Protein AF-A0A0N8PS92-F1 (afdb_monomer_lite)

pLDDT: mean 71.62, std 15.94, range [40.56, 91.94]

Sequence (60 aa):
MPPRAVSGRWRGYKVERCGAPQKESGNILIADDEAATISMLGDLLTEEGYSVDGVGSGTA

Radius of gyration: 24.45 Å; chains: 1; bounding box: 78×32×32 Å

InterPro domains:
  IPR001789 Signal transduction response regulator, receiver domain [PS50110] (27-60)
  IPR011006 CheY-like superfamily [SSF52172] (26-58)

Organism: NCBI:txid186479

Secondary structure (DSSP, 8-state):
-PPPP-----------------S---EEEEEES-HHHHHH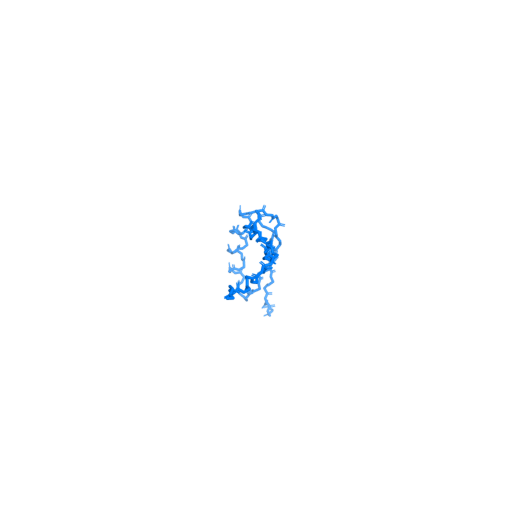HHHHHHHTT-EEEEEE----

Structure (mmCIF, N/CA/C/O backbone):
data_AF-A0A0N8PS92-F1
#
_entry.id   AF-A0A0N8PS92-F1
#
loop_
_atom_site.group_PDB
_atom_site.id
_atom_site.type_symbol
_atom_site.label_atom_id
_atom_site.label_alt_id
_atom_site.label_comp_id
_atom_site.label_asym_id
_atom_site.label_entity_id
_atom_site.label_seq_id
_atom_site.pdbx_PDB_ins_code
_atom_site.Cartn_x
_atom_site.Cartn_y
_atom_site.Cartn_z
_atom_site.occupancy
_atom_site.B_iso_or_equiv
_atom_site.auth_seq_id
_atom_site.auth_comp_id
_atom_site.auth_asym_id
_atom_site.auth_atom_id
_atom_site.pdbx_PDB_model_num
ATOM 1 N N . MET A 1 1 ? -67.934 -27.708 13.620 1.00 46.34 1 MET A N 1
ATOM 2 C CA . MET A 1 1 ? -66.538 -28.188 13.719 1.00 46.34 1 MET A CA 1
ATOM 3 C C . MET A 1 1 ? -65.618 -26.986 13.552 1.00 46.34 1 MET A C 1
ATOM 5 O O . MET A 1 1 ? -65.791 -26.301 12.551 1.00 46.34 1 MET A O 1
ATOM 9 N N . PRO A 1 2 ? -64.730 -26.654 14.502 1.00 51.19 2 PRO A N 1
ATOM 10 C CA . PRO A 1 2 ? -63.787 -25.552 14.320 1.00 51.19 2 PRO A CA 1
ATOM 11 C C . PRO A 1 2 ? -62.550 -26.006 13.518 1.00 51.19 2 PRO A C 1
ATOM 13 O O . PRO A 1 2 ? -62.199 -27.190 13.565 1.00 51.19 2 PRO A O 1
ATOM 16 N N . PRO A 1 3 ? -61.879 -25.103 12.781 1.00 52.03 3 PRO A N 1
ATOM 17 C CA . PRO A 1 3 ? -60.664 -25.439 12.048 1.00 52.03 3 PRO A CA 1
ATOM 18 C C . PRO A 1 3 ? -59.502 -25.698 13.019 1.00 52.03 3 PRO A C 1
ATOM 20 O O . PRO A 1 3 ? -59.320 -24.991 14.010 1.00 52.03 3 PRO A O 1
ATOM 23 N N . ARG A 1 4 ? -58.708 -26.737 12.737 1.00 55.03 4 ARG A N 1
ATOM 24 C CA . ARG A 1 4 ? -57.496 -27.074 13.496 1.00 55.03 4 ARG A CA 1
ATOM 25 C C . ARG A 1 4 ? -56.436 -25.993 13.277 1.00 55.03 4 ARG A C 1
ATOM 27 O O . ARG A 1 4 ? -55.943 -25.834 12.165 1.00 55.03 4 ARG A O 1
ATOM 34 N N . ALA A 1 5 ? -56.057 -25.292 14.342 1.00 55.94 5 ALA A N 1
ATOM 35 C CA . ALA A 1 5 ? -54.879 -24.436 14.343 1.00 55.94 5 ALA A CA 1
ATOM 36 C C . ALA A 1 5 ? -53.612 -25.308 14.252 1.00 55.94 5 ALA A C 1
ATOM 38 O O . ALA A 1 5 ? -53.359 -26.139 15.125 1.00 55.94 5 ALA A O 1
ATOM 39 N N . VAL A 1 6 ? -52.817 -25.127 13.196 1.00 60.06 6 VAL A N 1
ATOM 40 C CA . VAL A 1 6 ? -51.453 -25.664 13.115 1.00 60.06 6 VAL A CA 1
ATOM 41 C C . VAL A 1 6 ? -50.561 -24.768 13.968 1.00 60.06 6 VAL A C 1
ATOM 43 O O . VAL A 1 6 ? -50.245 -23.641 13.593 1.00 60.06 6 VAL A O 1
ATOM 46 N N . SER A 1 7 ? -50.159 -25.261 15.138 1.00 57.66 7 SER A N 1
ATOM 47 C CA . SER A 1 7 ? -49.140 -24.634 15.978 1.00 57.66 7 SER A CA 1
ATOM 48 C C . SER A 1 7 ? -47.753 -24.902 15.387 1.00 57.66 7 SER A C 1
ATOM 50 O O . SER A 1 7 ? -46.973 -25.723 15.867 1.00 57.66 7 SER A O 1
ATOM 52 N N . GLY A 1 8 ? -47.440 -24.201 14.298 1.00 49.34 8 GLY A N 1
ATOM 53 C CA . GLY A 1 8 ? -46.083 -24.129 13.775 1.00 49.34 8 GLY A CA 1
ATOM 54 C C . GLY A 1 8 ? -45.183 -23.456 14.808 1.00 49.34 8 GLY A C 1
ATOM 55 O O . GLY A 1 8 ? -45.228 -22.242 14.990 1.00 49.34 8 GLY A O 1
ATOM 56 N N . ARG A 1 9 ? -44.377 -24.246 15.521 1.00 64.38 9 ARG A N 1
ATOM 57 C CA . ARG A 1 9 ? -43.287 -23.748 16.362 1.00 64.38 9 ARG A CA 1
ATOM 58 C C . ARG A 1 9 ? -42.235 -23.148 15.433 1.00 64.38 9 ARG A C 1
ATOM 60 O O . ARG A 1 9 ? -41.386 -23.875 14.924 1.00 64.38 9 ARG A O 1
ATOM 67 N N . TRP A 1 10 ? -42.292 -21.839 15.212 1.00 57.75 10 TRP A N 1
ATOM 68 C CA . TRP A 1 10 ? -41.224 -21.098 14.550 1.00 57.75 10 TRP A CA 1
ATOM 69 C C . TRP A 1 10 ? -39.953 -21.259 15.394 1.00 57.75 10 TRP A C 1
ATOM 71 O O . TRP A 1 10 ? -39.790 -20.615 16.430 1.00 57.75 10 TRP A O 1
ATOM 81 N N . ARG A 1 11 ? -39.074 -22.194 15.010 1.00 64.31 11 ARG A N 1
ATOM 82 C CA . ARG A 1 11 ? -37.700 -22.228 15.518 1.00 64.31 11 ARG A CA 1
ATOM 83 C C . ARG A 1 11 ? -37.074 -20.927 15.042 1.00 64.31 11 ARG A C 1
ATOM 85 O O . ARG A 1 11 ? -36.875 -20.761 13.845 1.00 64.31 11 ARG A O 1
ATOM 92 N N . GLY A 1 12 ? -36.863 -19.999 15.973 1.00 53.56 12 GLY A N 1
ATOM 93 C CA . GLY A 1 12 ? -36.250 -18.712 15.686 1.00 53.56 12 GLY A CA 1
ATOM 94 C C . GLY A 1 12 ? -34.976 -18.930 14.885 1.00 53.56 12 GLY A C 1
ATOM 95 O O . GLY A 1 12 ? -34.049 -19.591 15.356 1.00 53.56 12 GLY A O 1
ATOM 96 N N . TYR A 1 13 ? -34.957 -18.414 13.661 1.00 58.88 13 TYR A N 1
ATOM 97 C CA . TYR A 1 13 ? -33.723 -18.269 12.917 1.00 58.88 13 TYR A CA 1
ATOM 98 C C . TYR A 1 13 ? -32.857 -17.341 13.755 1.00 58.88 13 TYR A C 1
ATOM 100 O O . TYR A 1 13 ? -33.224 -16.194 14.013 1.00 58.88 13 TYR A O 1
ATOM 108 N N . LYS A 1 14 ? -31.757 -17.883 14.277 1.00 58.78 14 LYS A N 1
ATOM 109 C CA . LYS A 1 14 ? -30.714 -17.095 14.912 1.00 58.78 14 LYS A CA 1
ATOM 110 C C . LYS A 1 14 ? -30.272 -16.103 13.844 1.00 58.78 14 LYS A C 1
ATOM 112 O O . LYS A 1 14 ? -29.625 -16.495 12.880 1.00 58.78 14 LYS A O 1
ATOM 117 N N . VAL A 1 15 ? -30.707 -14.851 13.971 1.00 57.56 15 VAL A N 1
ATOM 118 C CA . VAL A 1 15 ? -30.126 -13.746 13.218 1.00 57.56 15 VAL A CA 1
ATOM 119 C C . VAL A 1 15 ? -28.717 -13.653 13.768 1.00 57.56 15 VAL A C 1
ATOM 121 O O . VAL A 1 15 ? -28.476 -13.025 14.800 1.00 57.56 15 VAL A O 1
ATOM 124 N N . GLU A 1 16 ? -27.803 -14.400 13.155 1.00 60.09 16 GLU A N 1
ATOM 125 C CA . GLU A 1 16 ? -26.391 -14.112 13.280 1.00 60.09 16 GLU A CA 1
ATOM 126 C C . GLU A 1 16 ? -26.292 -12.686 12.785 1.00 60.09 16 GLU A C 1
ATOM 128 O O . GLU A 1 16 ? -26.510 -12.399 11.608 1.00 60.09 16 GLU A O 1
ATOM 133 N N . AR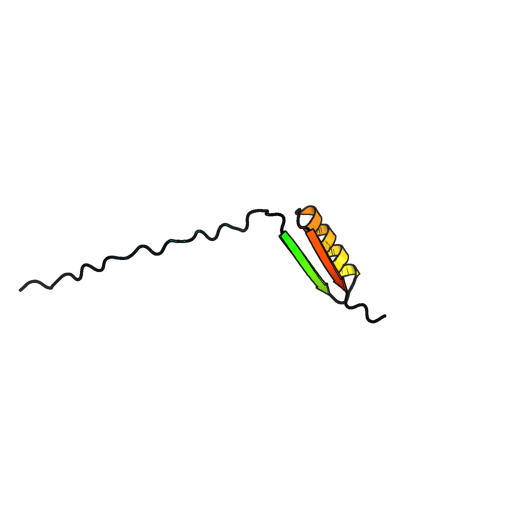G A 1 17 ? -26.156 -11.754 13.732 1.00 54.50 17 ARG A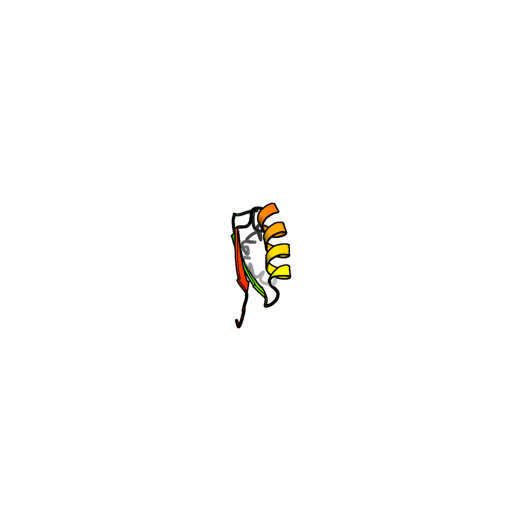 N 1
ATOM 134 C CA . ARG A 1 17 ? -25.840 -10.385 13.383 1.00 54.50 17 ARG A CA 1
ATOM 135 C C . ARG A 1 17 ? -24.638 -10.524 12.466 1.00 54.50 17 ARG A C 1
ATOM 137 O O . ARG A 1 17 ? -23.626 -11.066 12.906 1.00 54.50 17 ARG A O 1
ATOM 144 N N . CYS A 1 18 ? -24.758 -10.087 11.217 1.00 49.59 18 CYS A N 1
ATOM 145 C CA . CYS A 1 18 ? -23.587 -9.703 10.458 1.00 49.59 18 CYS A CA 1
ATOM 146 C C . CYS A 1 18 ? -22.944 -8.614 11.312 1.00 49.59 18 CYS A C 1
ATOM 148 O O . CYS A 1 18 ? -23.351 -7.454 11.264 1.00 49.59 18 CYS A O 1
ATOM 150 N N . GLY A 1 19 ? -22.048 -9.012 12.216 1.00 53.03 19 GLY A N 1
ATOM 151 C CA . GLY A 1 19 ? -21.109 -8.084 12.793 1.00 53.03 19 GLY A CA 1
ATOM 152 C C . GLY A 1 19 ? -20.439 -7.488 11.578 1.00 53.03 19 GLY A C 1
ATOM 153 O O . GLY A 1 19 ? -19.858 -8.232 10.787 1.00 53.03 19 GLY A O 1
ATOM 154 N N . ALA A 1 20 ? -20.609 -6.181 11.369 1.00 57.72 20 ALA A N 1
ATOM 155 C CA . ALA A 1 20 ? -19.676 -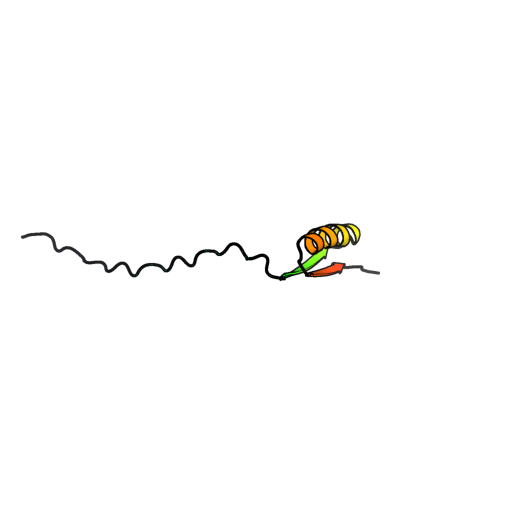5.470 10.514 1.00 57.72 20 ALA A CA 1
ATOM 156 C C . ALA A 1 20 ? -18.294 -5.952 10.962 1.00 57.72 20 ALA A C 1
ATOM 158 O O . ALA A 1 20 ? -18.094 -5.972 12.188 1.00 57.72 20 ALA A O 1
ATOM 159 N N . PRO A 1 21 ? -17.442 -6.456 10.046 1.00 57.75 21 PRO A N 1
ATOM 160 C CA . PRO A 1 21 ? -16.140 -6.967 10.431 1.00 57.75 21 PRO A CA 1
ATOM 161 C C . PRO A 1 21 ? -15.551 -5.904 11.341 1.00 57.75 21 PRO A C 1
ATOM 163 O O . PRO A 1 21 ? -15.454 -4.730 10.965 1.00 57.75 21 PRO A O 1
ATOM 166 N N . GLN A 1 22 ? -15.344 -6.279 12.606 1.00 57.12 22 GLN A N 1
ATOM 167 C CA . GLN A 1 22 ? -14.667 -5.383 13.520 1.00 57.12 22 GLN A CA 1
ATOM 168 C C . GLN A 1 22 ? -13.346 -5.056 12.835 1.00 57.12 22 GLN A C 1
ATOM 170 O O . GLN A 1 22 ? -12.870 -5.856 12.030 1.00 57.12 22 GLN A O 1
ATOM 175 N N . LYS A 1 23 ? -12.816 -3.858 13.077 1.00 58.44 23 LYS A N 1
ATOM 176 C CA . LYS A 1 23 ? -11.489 -3.439 12.625 1.00 58.44 23 LYS A CA 1
ATOM 177 C C . LYS A 1 23 ? -10.461 -4.384 13.262 1.00 58.44 23 LYS A C 1
ATOM 179 O O . LYS A 1 23 ? -9.860 -4.094 14.287 1.00 58.44 23 LYS A O 1
ATOM 184 N N . GLU A 1 24 ? -10.429 -5.590 12.739 1.00 60.03 24 GLU A N 1
ATOM 185 C CA . GLU A 1 24 ? -9.666 -6.746 13.130 1.00 60.03 24 GLU A CA 1
ATOM 186 C C . GLU A 1 24 ? -8.511 -6.701 12.152 1.00 60.03 24 GLU A C 1
ATOM 188 O O . GLU A 1 24 ? -8.723 -6.495 10.956 1.00 60.03 24 GLU A O 1
ATOM 193 N N . SER A 1 25 ? -7.298 -6.760 12.686 1.00 67.94 25 SER A N 1
ATOM 194 C CA . SER A 1 25 ? -6.046 -6.738 11.940 1.00 67.94 25 SER A CA 1
ATOM 195 C C . SER A 1 25 ? -6.056 -7.850 10.887 1.00 67.94 25 SER A C 1
ATOM 197 O O . SER A 1 25 ? -5.637 -8.976 11.151 1.00 67.94 25 SER A O 1
ATOM 199 N N . GLY A 1 26 ? -6.643 -7.556 9.733 1.00 73.81 26 GLY A N 1
ATOM 200 C CA . GLY A 1 26 ? -6.809 -8.471 8.625 1.00 73.81 26 GLY A CA 1
ATOM 201 C C . GLY A 1 26 ? -5.632 -8.328 7.680 1.00 73.81 26 GLY A C 1
ATOM 202 O O . GLY A 1 26 ? -5.131 -7.222 7.466 1.00 73.81 26 GLY A O 1
ATOM 203 N N . ASN A 1 27 ? -5.211 -9.451 7.110 1.00 85.00 27 ASN A N 1
ATOM 204 C CA . ASN A 1 27 ? -4.217 -9.448 6.049 1.00 85.00 27 ASN A CA 1
ATOM 205 C C . ASN A 1 27 ? -4.938 -9.330 4.704 1.00 85.00 27 ASN A C 1
ATOM 207 O O . ASN A 1 27 ? -5.843 -10.117 4.415 1.00 85.00 27 ASN A O 1
ATOM 211 N N . ILE A 1 28 ? -4.549 -8.350 3.893 1.00 85.94 28 ILE A N 1
ATOM 212 C CA . ILE A 1 28 ? -5.110 -8.089 2.567 1.00 85.94 28 ILE A CA 1
ATOM 213 C C . ILE A 1 28 ? -4.040 -8.395 1.521 1.00 85.94 28 ILE A C 1
ATOM 215 O O . ILE A 1 28 ? -2.944 -7.845 1.575 1.00 85.94 28 ILE A O 1
ATOM 219 N N . LEU A 1 29 ? -4.375 -9.255 0.558 1.00 88.81 29 LEU A N 1
ATOM 220 C CA . LEU A 1 29 ? -3.529 -9.551 -0.595 1.00 88.81 29 LEU A CA 1
ATOM 221 C C . LEU A 1 29 ? -3.952 -8.672 -1.774 1.00 88.81 29 LEU A C 1
ATOM 223 O O . LEU A 1 29 ? -5.104 -8.739 -2.206 1.00 88.81 29 LEU A O 1
ATOM 227 N N . ILE A 1 30 ? -3.022 -7.890 -2.313 1.00 87.12 30 ILE A N 1
ATOM 228 C CA . ILE A 1 30 ? -3.235 -7.088 -3.520 1.00 87.12 30 ILE A CA 1
ATOM 229 C C . ILE A 1 30 ? -2.476 -7.749 -4.663 1.00 87.12 30 ILE A C 1
ATOM 231 O O . ILE A 1 30 ? -1.253 -7.846 -4.609 1.00 87.12 30 ILE A O 1
ATOM 235 N N . ALA A 1 31 ? -3.197 -8.204 -5.684 1.00 87.88 31 ALA A N 1
ATOM 236 C CA . ALA A 1 31 ? -2.617 -8.768 -6.896 1.00 87.88 31 ALA A CA 1
ATOM 237 C C . ALA A 1 31 ? -2.930 -7.841 -8.072 1.00 87.88 31 ALA A C 1
ATOM 239 O O . ALA A 1 31 ? -4.064 -7.810 -8.547 1.00 87.88 31 ALA A O 1
ATOM 240 N N . ASP A 1 32 ? -1.929 -7.082 -8.497 1.00 86.31 32 ASP A N 1
ATOM 241 C CA . ASP A 1 32 ? -2.015 -6.109 -9.587 1.00 86.31 32 ASP A CA 1
ATOM 242 C C . ASP A 1 32 ? -0.695 -6.158 -10.377 1.00 86.31 32 ASP A C 1
ATOM 244 O O . ASP A 1 32 ? 0.338 -6.565 -9.843 1.00 86.31 32 ASP A O 1
ATOM 248 N N . ASP A 1 33 ? -0.699 -5.833 -11.661 1.00 87.31 33 ASP A N 1
ATOM 249 C CA . ASP A 1 33 ? 0.516 -5.766 -12.478 1.00 87.31 33 ASP A CA 1
ATOM 250 C C . ASP A 1 33 ? 1.198 -4.392 -12.396 1.00 87.31 33 ASP A C 1
ATOM 252 O O . ASP A 1 33 ? 2.403 -4.278 -12.639 1.00 87.31 33 ASP A O 1
ATOM 256 N N . GLU A 1 34 ? 0.478 -3.362 -11.952 1.00 89.50 34 GLU A N 1
ATOM 257 C CA . GLU A 1 34 ? 1.011 -2.026 -11.730 1.00 89.50 34 GLU A CA 1
ATOM 258 C C . GLU A 1 34 ? 1.494 -1.840 -10.284 1.00 89.50 34 GLU A C 1
ATOM 260 O O . GLU A 1 34 ? 0.722 -1.648 -9.341 1.00 89.50 34 GLU A O 1
ATOM 265 N N . ALA A 1 35 ? 2.817 -1.791 -10.098 1.00 86.56 35 ALA A N 1
ATOM 266 C CA . ALA A 1 35 ? 3.425 -1.591 -8.778 1.00 86.56 35 ALA A CA 1
ATOM 267 C C . ALA A 1 35 ? 2.964 -0.294 -8.077 1.00 86.56 35 ALA A C 1
ATOM 269 O O . ALA A 1 35 ? 2.848 -0.263 -6.853 1.00 86.56 35 ALA A O 1
ATOM 270 N N . ALA A 1 3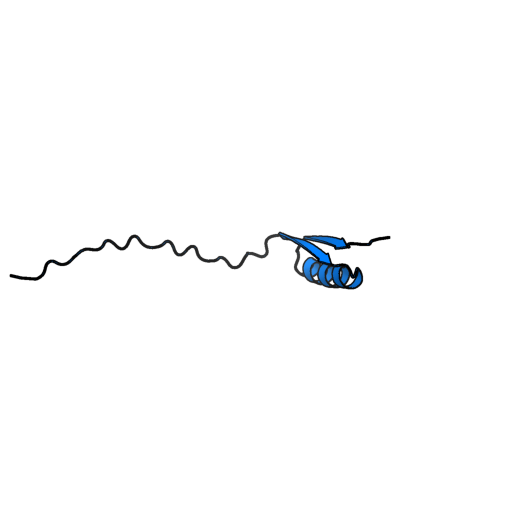6 ? 2.662 0.764 -8.840 1.00 88.56 36 ALA A N 1
ATOM 271 C CA . ALA A 1 36 ? 2.165 2.028 -8.295 1.00 88.56 36 ALA A CA 1
ATOM 272 C C . ALA A 1 36 ? 0.787 1.872 -7.627 1.00 88.56 36 ALA A C 1
ATOM 274 O O . ALA A 1 36 ? 0.538 2.466 -6.577 1.00 88.56 36 ALA A O 1
ATOM 275 N N . THR A 1 37 ? -0.079 1.037 -8.203 1.00 88.75 37 THR A N 1
ATOM 276 C CA . THR A 1 37 ? -1.421 0.750 -7.686 1.00 88.75 37 THR A CA 1
ATOM 277 C C . THR A 1 37 ? -1.342 -0.076 -6.406 1.00 88.75 37 THR A C 1
ATOM 279 O O . THR A 1 37 ? -2.013 0.248 -5.424 1.00 88.75 37 THR A O 1
ATOM 282 N N . ILE A 1 38 ? -0.445 -1.070 -6.362 1.00 89.62 38 ILE A N 1
ATOM 283 C CA . ILE A 1 38 ? -0.164 -1.850 -5.146 1.00 89.62 38 ILE A CA 1
ATOM 284 C C . ILE A 1 38 ? 0.310 -0.936 -4.015 1.00 89.62 38 ILE A C 1
ATOM 286 O O . ILE A 1 38 ? -0.207 -1.034 -2.904 1.00 89.62 38 ILE A O 1
ATOM 290 N N . SER A 1 39 ? 1.260 -0.034 -4.284 1.00 89.12 39 SER A N 1
ATOM 291 C CA . SER A 1 39 ? 1.769 0.897 -3.270 1.00 89.12 39 SER A CA 1
ATOM 292 C C . SER A 1 39 ? 0.689 1.858 -2.775 1.00 89.12 39 SER A C 1
ATOM 294 O O . SER A 1 39 ? 0.503 1.979 -1.569 1.00 89.12 39 SER A O 1
ATOM 296 N N . MET A 1 40 ? -0.081 2.475 -3.681 1.00 91.94 40 MET A N 1
ATOM 297 C CA . MET A 1 40 ? -1.148 3.409 -3.301 1.00 91.94 40 MET A CA 1
ATOM 298 C C . MET A 1 40 ? -2.203 2.743 -2.407 1.00 91.94 40 MET A C 1
ATOM 300 O O . MET A 1 40 ? -2.617 3.304 -1.395 1.00 91.94 40 MET A O 1
ATOM 304 N N . LEU A 1 41 ? -2.653 1.544 -2.780 1.00 90.19 41 LEU A N 1
ATOM 305 C CA . LEU A 1 41 ? -3.643 0.799 -2.005 1.00 90.19 41 LEU A CA 1
ATOM 306 C C . LEU A 1 41 ? -3.053 0.263 -0.696 1.00 90.19 41 LEU A C 1
ATOM 308 O O . LEU A 1 41 ? -3.745 0.247 0.321 1.00 90.19 41 LEU A O 1
ATOM 312 N N . GLY A 1 42 ? -1.781 -0.139 -0.710 1.00 90.56 42 GLY A N 1
ATOM 313 C CA . GLY A 1 42 ? -1.049 -0.572 0.473 1.00 90.56 42 GLY A CA 1
ATOM 314 C C . GLY A 1 42 ? -0.976 0.511 1.542 1.00 90.56 42 GLY A C 1
ATOM 315 O O . GLY A 1 42 ? -1.297 0.233 2.697 1.00 90.56 42 GLY A O 1
ATOM 316 N N . ASP A 1 43 ? -0.643 1.743 1.157 1.00 91.44 43 ASP A N 1
ATOM 317 C CA . ASP A 1 43 ? -0.565 2.878 2.079 1.00 91.44 43 ASP A CA 1
ATOM 318 C C . ASP A 1 43 ? -1.931 3.162 2.726 1.00 91.44 43 ASP A C 1
ATOM 320 O O . ASP A 1 43 ? -2.041 3.192 3.952 1.00 91.44 43 ASP A O 1
ATOM 324 N N . LEU A 1 44 ? -2.998 3.250 1.921 1.00 90.25 44 LEU A N 1
ATOM 325 C CA . LEU A 1 44 ? -4.361 3.518 2.406 1.00 90.25 44 LEU A CA 1
ATOM 326 C C . LEU A 1 44 ? -4.870 2.441 3.375 1.00 90.25 44 LEU A C 1
ATOM 328 O O . LEU A 1 44 ? -5.504 2.735 4.388 1.00 90.25 44 LEU A O 1
ATOM 332 N N . LEU A 1 45 ? -4.611 1.172 3.066 1.00 87.38 45 LEU A N 1
ATOM 333 C CA . LEU A 1 45 ? -5.064 0.054 3.891 1.00 87.38 45 LEU A CA 1
ATOM 334 C C . LEU A 1 45 ? -4.218 -0.094 5.161 1.00 87.38 45 LEU A C 1
ATOM 336 O O . LEU A 1 45 ? -4.753 -0.455 6.211 1.00 87.38 45 LEU A O 1
ATOM 340 N N . THR A 1 46 ? -2.930 0.242 5.097 1.00 86.94 46 THR A N 1
ATOM 341 C CA . THR A 1 46 ? -2.046 0.259 6.269 1.00 86.94 46 THR A CA 1
ATOM 342 C C . THR A 1 46 ? -2.400 1.403 7.221 1.00 86.94 46 THR A C 1
ATOM 344 O O . THR A 1 46 ? -2.403 1.198 8.435 1.00 86.94 46 THR A O 1
ATOM 347 N N . GLU A 1 47 ? -2.781 2.580 6.707 1.00 86.94 47 GLU A N 1
ATOM 348 C CA . GLU A 1 47 ? -3.337 3.680 7.517 1.00 86.94 47 GLU A CA 1
ATOM 349 C C . GLU A 1 47 ? -4.614 3.254 8.256 1.00 86.94 47 GLU A C 1
ATOM 351 O O . GLU A 1 47 ? -4.832 3.600 9.421 1.00 86.94 47 GLU A O 1
ATOM 356 N N . GLU A 1 48 ? -5.426 2.415 7.616 1.00 83.19 48 GLU A N 1
ATOM 357 C CA . GLU A 1 48 ? -6.587 1.788 8.237 1.00 83.19 48 GLU A CA 1
ATOM 358 C C . GLU A 1 48 ? -6.236 0.597 9.147 1.00 83.19 48 GLU A 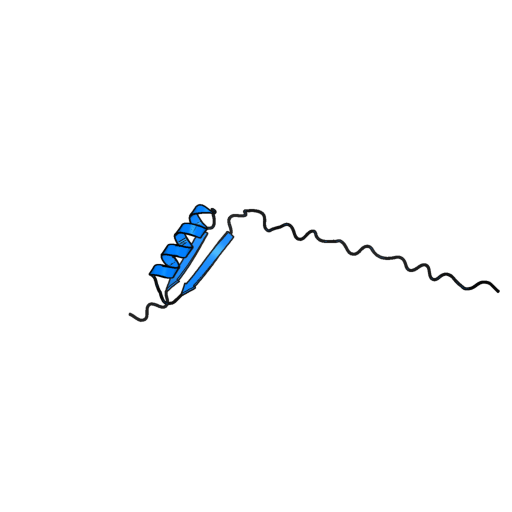C 1
ATOM 360 O O . GLU A 1 48 ? -7.129 -0.014 9.725 1.00 83.19 48 GLU A O 1
ATOM 365 N N . GLY A 1 49 ? -4.958 0.292 9.370 1.00 82.94 49 GLY A N 1
ATOM 366 C CA . GLY A 1 49 ? -4.507 -0.739 10.308 1.00 82.94 49 GLY A CA 1
ATOM 367 C C . GLY A 1 49 ? -4.604 -2.173 9.783 1.00 82.94 49 GLY A C 1
ATOM 368 O O . GLY A 1 49 ? -4.561 -3.113 10.581 1.00 82.94 49 GLY A O 1
ATOM 369 N N . TYR A 1 50 ? -4.735 -2.354 8.469 1.00 84.75 50 TYR A N 1
ATOM 370 C CA . TYR A 1 50 ? -4.609 -3.658 7.825 1.00 84.75 50 TYR A CA 1
ATOM 371 C C . TYR A 1 50 ? -3.144 -3.973 7.525 1.00 84.75 50 TYR A C 1
ATOM 373 O O . TYR A 1 50 ? -2.333 -3.081 7.291 1.00 84.75 50 TYR A O 1
ATOM 381 N N . SER A 1 51 ? -2.800 -5.259 7.520 1.00 83.88 51 SER A N 1
ATOM 382 C CA . SER A 1 51 ? -1.506 -5.713 7.000 1.00 83.88 51 SER A CA 1
ATOM 383 C C . SER A 1 51 ? -1.674 -6.038 5.522 1.00 83.88 51 SER A C 1
ATOM 385 O O . SER A 1 51 ? -2.603 -6.758 5.161 1.00 83.88 51 SER A O 1
ATOM 387 N N . VAL A 1 52 ? -0.814 -5.502 4.663 1.00 85.62 52 VAL A N 1
ATOM 388 C CA . VAL A 1 52 ? -0.957 -5.650 3.211 1.00 85.62 52 VAL A CA 1
ATOM 389 C C . VAL A 1 52 ? 0.211 -6.441 2.640 1.00 85.62 52 VAL A C 1
ATOM 391 O O . VAL A 1 52 ? 1.363 -6.057 2.817 1.00 85.62 52 VAL A O 1
ATOM 394 N N . ASP A 1 53 ? -0.108 -7.504 1.906 1.00 87.69 53 ASP A N 1
ATOM 395 C CA . ASP A 1 53 ? 0.833 -8.247 1.075 1.00 87.69 53 ASP A CA 1
ATOM 396 C C . ASP A 1 53 ? 0.568 -7.895 -0.394 1.00 87.69 53 ASP A C 1
ATOM 398 O O . ASP A 1 53 ? -0.503 -8.162 -0.940 1.00 87.69 53 ASP A O 1
ATOM 402 N N . GLY A 1 54 ? 1.540 -7.260 -1.045 1.00 82.19 54 GLY A N 1
ATOM 403 C CA . GLY A 1 54 ? 1.473 -6.928 -2.465 1.00 82.19 54 GLY A CA 1
ATOM 404 C C . GLY A 1 54 ? 2.142 -8.001 -3.318 1.00 82.19 54 GLY A C 1
ATOM 405 O O . GLY A 1 54 ? 3.328 -8.278 -3.145 1.00 82.19 54 GLY A O 1
ATOM 406 N N . VAL A 1 55 ? 1.411 -8.577 -4.269 1.00 79.81 55 VAL A N 1
ATOM 407 C CA . VAL A 1 55 ? 1.951 -9.470 -5.298 1.00 79.81 55 VAL A CA 1
ATOM 408 C C . VAL A 1 55 ? 1.848 -8.768 -6.642 1.00 79.81 55 VAL A C 1
ATOM 410 O O . VAL A 1 55 ? 0.802 -8.763 -7.285 1.00 79.81 55 VAL A O 1
ATOM 413 N N . GLY A 1 56 ? 2.967 -8.180 -7.058 1.00 72.81 56 GLY A N 1
ATOM 414 C CA . GLY A 1 56 ? 3.149 -7.685 -8.414 1.00 72.81 56 GLY A CA 1
ATOM 415 C C . GLY A 1 56 ? 3.551 -8.826 -9.332 1.00 72.81 56 GLY A C 1
ATOM 416 O O . GLY A 1 56 ? 4.577 -9.467 -9.090 1.00 72.81 56 GLY A O 1
ATOM 417 N N . SER A 1 57 ? 2.796 -9.076 -10.404 1.00 62.41 57 SER A N 1
ATOM 418 C CA . SER A 1 57 ? 3.265 -9.953 -11.483 1.00 62.41 57 SER A CA 1
ATOM 419 C C . SER A 1 57 ? 4.277 -9.199 -12.347 1.00 62.41 57 SER A C 1
ATOM 421 O O . SER A 1 57 ? 4.049 -8.944 -13.524 1.00 62.41 57 SER A O 1
ATOM 423 N N . GLY A 1 58 ? 5.411 -8.831 -11.748 1.00 55.62 58 GLY A N 1
ATOM 424 C CA . GLY A 1 58 ? 6.572 -8.352 -12.478 1.00 55.62 58 GLY A CA 1
ATOM 425 C C . GLY A 1 58 ? 7.147 -9.506 -13.286 1.00 55.62 58 GLY A C 1
ATOM 426 O O . GLY A 1 58 ? 7.994 -10.258 -12.804 1.00 55.62 58 GLY A O 1
ATOM 427 N N . THR A 1 59 ? 6.683 -9.679 -14.519 1.00 46.56 59 THR A N 1
ATOM 428 C CA . THR A 1 59 ? 7.495 -10.373 -15.513 1.00 46.56 59 THR A CA 1
ATOM 429 C C . THR A 1 59 ? 8.659 -9.453 -15.876 1.00 46.56 59 THR A C 1
ATOM 431 O O . THR A 1 59 ? 8.530 -8.670 -16.810 1.00 46.56 59 THR A O 1
ATOM 434 N N . ALA A 1 60 ? 9.762 -9.622 -15.137 1.00 40.56 60 ALA A N 1
ATOM 435 C CA . ALA A 1 60 ? 11.120 -9.120 -15.390 1.00 40.56 60 ALA A CA 1
ATOM 436 C C . ALA A 1 60 ? 11.380 -7.607 -15.256 1.00 40.56 60 ALA A C 1
ATOM 438 O O . ALA A 1 60 ? 10.628 -6.786 -15.818 1.00 40.56 60 ALA A O 1
#

Foldseek 3Di:
DDDDDDPPPPPDDPPPPPPPPPLDQEEAEAEDQDPVVLVVVCVVVVVSNHHYDYDHPPPD